Protein AF-A0A7C7G2N2-F1 (afdb_monomer_lite)

pLDDT: mean 72.68, std 9.09, range [49.28, 91.88]

Foldseek 3Di:
DPPVVVCVVVVVVVVVVVVCCCVVVCPVVVVCVVVCVVVVPPDDPDPPPPPPDDPVVVVVVVVVVVVVVVVVVVVVVVVVVCCLQQVPPNRDRPCVVPDDDPDDDDPVCCPPPCNPPDPPDPDDDCVVVCVVVVVVVVVVVVVVVVVD

Radius of gyration: 35.62 Å; chains: 1; bounding box: 96×36×84 Å

Secondary structure (DSSP, 8-state):
--HHHHHHHHHHHHHHHHHHHHHTS-HHHHHHHHHHHHHS--------------HHHHHHHHHHHHHHHHHHHHHHHHHHHHHHHHTGGGG--TTTTPPPPPPPPPTTTTTSTTTT--TT------HHHHHHHHHHHHHHHHHHHTT-

Sequence (148 aa):
MKKSEFKKLIKPIVSECIKESLMEDGLISGIIAEVVRGISNPQPIVETKAQQPDPAMERLQRNTFNNEQSSKLKDHKQKLMTAIGGTAYNGVNLFEGTTPAPAQASTSQQASPFAGQKPGDAGVDISNLFGSARDSWDAHMSDVKERK

Structure (mmCIF, N/CA/C/O backbone):
data_AF-A0A7C7G2N2-F1
#
_entry.id   AF-A0A7C7G2N2-F1
#
loop_
_atom_site.group_PDB
_atom_site.id
_atom_site.type_symbol
_atom_site.label_atom_id
_atom_site.label_alt_id
_atom_site.label_comp_id
_atom_site.label_asym_id
_atom_site.label_entity_id
_atom_site.label_seq_id
_atom_site.pdbx_PDB_ins_code
_atom_site.Cartn_x
_atom_site.Cartn_y
_atom_site.Cartn_z
_atom_site.occupancy
_atom_site.B_iso_or_equiv
_atom_site.auth_seq_id
_atom_site.auth_comp_id
_atom_site.auth_asym_id
_atom_site.auth_atom_id
_atom_site.pdbx_PDB_model_num
ATOM 1 N N . MET A 1 1 ? -43.268 14.004 23.806 1.00 60.34 1 MET A N 1
ATOM 2 C CA . MET A 1 1 ? -42.534 13.319 24.900 1.00 60.34 1 MET A CA 1
ATOM 3 C C . MET A 1 1 ? -41.688 14.331 25.656 1.00 60.34 1 MET A C 1
ATOM 5 O O . MET A 1 1 ? -41.091 15.196 25.025 1.00 60.34 1 MET A O 1
ATOM 9 N N . LYS A 1 2 ? -41.647 14.269 26.992 1.00 79.00 2 LYS A N 1
ATOM 10 C CA . LYS A 1 2 ? -40.808 15.173 27.795 1.00 79.00 2 LYS A CA 1
ATOM 11 C C . LYS A 1 2 ? -39.334 14.792 27.594 1.00 79.00 2 LYS A C 1
ATOM 13 O O . LYS A 1 2 ? -39.005 13.609 27.621 1.00 79.00 2 LYS A O 1
ATOM 18 N N . LYS A 1 3 ? -38.446 15.781 27.423 1.00 76.56 3 LYS A N 1
ATOM 19 C CA . LYS A 1 3 ? -36.991 15.579 27.217 1.00 76.56 3 LYS A CA 1
ATOM 20 C C . LYS A 1 3 ? -36.343 14.696 28.300 1.00 76.56 3 LYS A C 1
ATOM 22 O O . LYS A 1 3 ? -35.334 14.047 28.041 1.00 76.56 3 LYS A O 1
ATOM 27 N N . SER A 1 4 ? -36.932 14.656 29.497 1.00 79.81 4 SER A N 1
ATOM 28 C CA . SER A 1 4 ? -36.514 13.803 30.613 1.00 79.81 4 SER A CA 1
ATOM 29 C C . SER A 1 4 ? -36.663 12.308 30.324 1.00 79.81 4 SER A C 1
ATOM 31 O O . SER A 1 4 ? -35.772 11.538 30.660 1.00 79.81 4 SER A O 1
ATOM 33 N N . GLU A 1 5 ? -37.752 11.900 29.676 1.00 77.88 5 GLU A N 1
ATOM 34 C CA . GLU A 1 5 ? -38.040 10.491 29.378 1.00 77.88 5 GLU A CA 1
ATOM 35 C C . GLU A 1 5 ? -37.162 9.985 28.227 1.00 77.88 5 GLU A C 1
ATOM 37 O O . GLU A 1 5 ? -36.611 8.891 28.291 1.00 77.88 5 GLU A O 1
ATOM 42 N N . PHE A 1 6 ? -36.910 10.836 27.229 1.00 84.19 6 PHE A N 1
ATOM 43 C CA . PHE A 1 6 ? -35.988 10.521 26.136 1.00 84.19 6 PHE A CA 1
ATOM 44 C C . PHE A 1 6 ? -34.543 10.336 26.627 1.00 84.19 6 PHE A C 1
ATOM 46 O O . PHE A 1 6 ? -33.871 9.378 26.250 1.00 84.19 6 PHE A O 1
ATOM 53 N N . LYS A 1 7 ? -34.070 11.203 27.537 1.00 82.56 7 LYS A N 1
ATOM 54 C CA . LYS A 1 7 ? -32.748 11.035 28.162 1.00 82.56 7 LYS A CA 1
ATOM 55 C C . LYS A 1 7 ? -32.643 9.746 28.976 1.00 82.56 7 LYS A C 1
ATOM 57 O O . LYS A 1 7 ? -31.575 9.149 28.971 1.00 82.56 7 LYS A O 1
ATOM 62 N N . LYS A 1 8 ? -33.707 9.307 29.659 1.00 85.31 8 LYS A N 1
ATOM 63 C CA . LYS A 1 8 ? -33.691 8.037 30.408 1.00 85.31 8 LYS A CA 1
ATOM 64 C C . LYS A 1 8 ? -33.503 6.827 29.491 1.00 85.31 8 LYS A C 1
ATOM 66 O O . LYS A 1 8 ? -32.816 5.897 29.890 1.00 85.31 8 LYS A O 1
ATOM 71 N N . LEU A 1 9 ? -34.058 6.870 28.280 1.00 84.31 9 LEU A N 1
ATOM 72 C CA . LEU A 1 9 ? -33.967 5.774 27.314 1.00 84.31 9 LEU A CA 1
ATOM 73 C C . LEU A 1 9 ? -32.625 5.742 26.561 1.00 84.31 9 LEU A C 1
ATOM 75 O O . LEU A 1 9 ? -32.055 4.677 26.368 1.00 84.31 9 LEU A O 1
ATOM 79 N N . ILE A 1 10 ? -32.094 6.904 26.168 1.00 88.06 10 ILE A N 1
ATOM 80 C CA . ILE A 1 10 ? -30.842 7.012 25.392 1.00 88.06 10 ILE A CA 1
ATOM 81 C C . ILE A 1 10 ? -29.595 6.789 26.262 1.00 88.06 10 ILE A C 1
ATOM 83 O O . ILE A 1 10 ? -28.590 6.266 25.791 1.00 88.06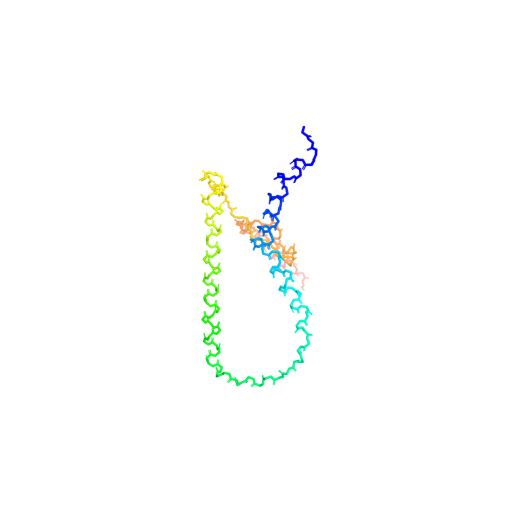 10 ILE A O 1
ATOM 87 N N . LYS A 1 11 ? -29.634 7.197 27.536 1.00 87.75 11 LYS A N 1
ATOM 88 C CA . LYS A 1 11 ? -28.477 7.135 28.444 1.00 87.75 11 LYS A CA 1
ATOM 89 C C . LYS A 1 11 ? -27.850 5.734 28.596 1.00 87.75 11 LYS A C 1
ATOM 91 O O . LYS A 1 11 ? -26.623 5.681 28.569 1.00 87.75 11 LYS A O 1
ATOM 96 N N . PRO A 1 12 ? -28.607 4.629 28.750 1.00 91.88 12 PRO A N 1
ATOM 97 C CA . PRO A 1 12 ? -28.012 3.292 28.800 1.00 91.88 12 PRO A CA 1
ATOM 98 C C . PRO A 1 12 ? -27.333 2.902 27.481 1.00 91.88 12 PRO A C 1
ATOM 100 O O . PRO A 1 12 ? -26.197 2.450 27.527 1.00 91.88 12 PRO A O 1
ATOM 103 N N . ILE A 1 13 ? -27.953 3.190 26.333 1.00 89.56 13 ILE A N 1
ATOM 104 C CA . ILE A 1 13 ? -27.402 2.876 25.002 1.00 89.56 13 ILE A CA 1
ATOM 105 C C . ILE A 1 13 ? -26.086 3.624 24.774 1.00 89.56 13 ILE A C 1
ATOM 107 O O . ILE A 1 13 ? -25.072 3.032 24.433 1.00 89.56 13 ILE A O 1
ATOM 111 N N . VAL A 1 14 ? -26.061 4.931 25.049 1.00 89.62 14 VAL A N 1
ATOM 112 C CA . VAL A 1 14 ? -24.832 5.730 24.929 1.00 89.62 14 VAL A CA 1
ATOM 113 C C . VAL A 1 14 ? -23.752 5.233 25.895 1.00 89.62 14 VAL A C 1
ATOM 115 O O . VAL A 1 14 ? -22.576 5.223 25.548 1.00 89.62 14 VAL A O 1
ATOM 118 N N . SER A 1 15 ? -24.129 4.792 27.099 1.00 86.00 15 SER A N 1
ATOM 119 C CA . SER A 1 15 ? -23.173 4.228 28.056 1.00 86.00 15 SER A CA 1
ATOM 120 C C . SER A 1 15 ? -22.610 2.875 27.623 1.00 86.00 15 SER A C 1
ATOM 122 O O . SER A 1 15 ? -21.513 2.542 28.062 1.00 86.00 15 SER A O 1
ATOM 124 N N . GLU A 1 16 ? -23.354 2.091 26.852 1.00 87.81 16 GLU A N 1
ATOM 125 C CA . GLU A 1 16 ? -22.921 0.803 26.311 1.00 87.81 16 GLU A CA 1
ATOM 126 C C . GLU A 1 16 ? -21.994 1.020 25.114 1.00 87.81 16 GLU A C 1
ATOM 128 O O . GLU A 1 16 ? -20.851 0.580 25.166 1.00 87.81 16 GLU A O 1
ATOM 133 N N . CYS A 1 17 ? -22.387 1.862 24.150 1.00 84.06 17 CYS A N 1
ATOM 134 C CA . CYS A 1 17 ? -21.544 2.206 23.000 1.00 84.06 17 CYS A CA 1
ATOM 135 C C . CYS A 1 17 ? -20.203 2.838 23.409 1.00 84.06 17 CYS A C 1
ATOM 137 O O . CYS A 1 17 ? -19.176 2.573 22.792 1.00 84.06 17 CYS A O 1
ATOM 139 N N . ILE A 1 18 ? -20.185 3.678 24.454 1.00 84.31 18 ILE A N 1
ATOM 140 C CA . ILE A 1 18 ? -18.930 4.239 24.978 1.00 84.31 18 ILE A CA 1
ATOM 141 C C . ILE A 1 18 ? -18.056 3.136 25.586 1.00 84.31 18 ILE A C 1
ATOM 143 O O . ILE A 1 18 ? -16.845 3.166 25.406 1.00 84.31 18 ILE A O 1
ATOM 147 N N . LYS A 1 19 ? -18.631 2.163 26.303 1.00 82.62 19 LYS A N 1
ATOM 148 C CA . LYS A 1 19 ? -17.849 1.056 26.876 1.00 82.62 19 LYS A CA 1
ATOM 149 C C . LYS A 1 19 ? -17.286 0.151 25.786 1.00 82.62 19 LYS A C 1
ATOM 151 O O . LYS A 1 19 ? -16.114 -0.193 25.868 1.00 82.62 19 LYS A O 1
ATOM 156 N N . GLU A 1 20 ? -18.083 -0.173 24.774 1.00 81.94 20 GLU A N 1
ATOM 157 C CA . GLU A 1 20 ? -17.650 -0.976 23.627 1.00 81.94 20 GLU A CA 1
ATOM 158 C C . GLU A 1 20 ? -16.545 -0.266 22.848 1.00 81.94 20 GLU A C 1
ATOM 160 O O . GLU A 1 20 ? -15.457 -0.813 22.726 1.00 81.94 20 GLU A O 1
ATOM 165 N N . SER A 1 21 ? -16.732 0.995 22.448 1.00 78.31 21 SER A N 1
ATOM 166 C CA . SER A 1 21 ? -15.679 1.727 21.727 1.00 78.31 21 SER A CA 1
ATOM 167 C C . SER A 1 21 ? -14.405 1.910 22.567 1.00 78.31 21 SER A C 1
ATOM 169 O O . SER A 1 21 ? -13.293 1.882 22.049 1.00 78.31 21 SER A O 1
ATOM 171 N N . LEU A 1 22 ? -14.509 2.034 23.893 1.00 78.19 22 LEU A N 1
ATOM 172 C CA . LEU A 1 22 ? -13.325 2.124 24.752 1.00 78.19 22 LEU A CA 1
ATOM 173 C C . LEU A 1 22 ? -12.592 0.782 24.944 1.00 78.19 22 LEU A C 1
ATOM 175 O O . LEU A 1 22 ? -11.371 0.796 25.136 1.00 78.19 22 LEU A O 1
ATOM 179 N N . MET A 1 23 ? -13.308 -0.348 24.935 1.00 74.69 23 MET A N 1
ATOM 180 C CA . MET A 1 23 ? -12.759 -1.683 25.215 1.00 74.69 23 MET A CA 1
ATOM 181 C C . MET A 1 23 ? -12.399 -2.466 23.943 1.00 74.69 23 MET A C 1
ATOM 183 O O . MET A 1 23 ? -11.349 -3.104 23.921 1.00 74.69 23 MET A O 1
ATOM 187 N N . GLU A 1 24 ? -13.218 -2.402 22.892 1.00 71.00 24 GLU A N 1
ATOM 188 C CA . GLU A 1 24 ? -13.041 -3.140 21.632 1.00 71.00 24 GLU A CA 1
ATOM 189 C C . GLU A 1 24 ? -12.095 -2.427 20.662 1.00 71.00 24 GLU A C 1
ATOM 191 O O . GLU A 1 24 ? -11.182 -3.064 20.136 1.00 71.00 24 GLU A O 1
ATOM 196 N N . ASP A 1 25 ? -12.215 -1.102 20.499 1.00 67.12 25 ASP A N 1
ATOM 197 C CA . ASP A 1 25 ? -11.279 -0.334 19.656 1.00 67.12 25 ASP A CA 1
ATOM 198 C C . ASP A 1 25 ? -9.905 -0.157 20.331 1.00 67.12 25 ASP A C 1
ATOM 200 O O . ASP A 1 25 ? -8.986 0.440 19.767 1.00 67.12 25 ASP A O 1
ATOM 204 N N . GLY A 1 26 ? -9.744 -0.650 21.567 1.00 68.38 26 GLY A N 1
ATOM 205 C CA . GLY A 1 26 ? -8.467 -0.668 22.279 1.00 68.38 26 GLY A CA 1
ATOM 206 C C . GLY A 1 26 ? -7.892 0.719 22.579 1.00 68.38 26 GLY A C 1
ATOM 207 O O . GLY A 1 26 ? -6.722 0.817 22.949 1.00 68.38 26 GLY A O 1
ATOM 208 N N . LEU A 1 27 ? -8.686 1.789 22.463 1.00 76.88 27 LEU A N 1
ATOM 209 C CA . LEU A 1 27 ? -8.241 3.174 22.652 1.00 76.88 27 LEU A CA 1
ATOM 210 C C . LEU A 1 27 ? -7.641 3.397 24.043 1.00 76.88 27 LEU A C 1
ATOM 212 O O . LEU A 1 27 ? -6.568 3.986 24.171 1.00 76.88 27 LEU A O 1
ATOM 216 N N . ILE A 1 28 ? -8.281 2.863 25.089 1.00 77.75 28 ILE A N 1
ATOM 217 C CA . ILE A 1 28 ? -7.747 2.938 26.456 1.00 77.75 28 ILE A CA 1
ATOM 218 C C . ILE A 1 28 ? -6.435 2.154 26.568 1.00 77.75 28 ILE A C 1
ATOM 220 O O . ILE A 1 28 ? -5.483 2.643 27.171 1.00 77.75 28 ILE A O 1
ATOM 224 N N . SER A 1 29 ? -6.351 0.964 25.966 1.00 79.00 29 SER A N 1
ATOM 225 C CA . SER A 1 29 ? -5.133 0.145 25.997 1.00 79.00 29 SER A CA 1
ATOM 226 C C . SER A 1 29 ? -3.972 0.821 25.265 1.00 79.00 29 SER A C 1
ATOM 228 O O . SER A 1 29 ? -2.838 0.750 25.733 1.00 79.00 29 SER A O 1
ATOM 230 N N . GLY A 1 30 ? -4.243 1.498 24.145 1.00 80.25 30 GLY A N 1
ATOM 231 C CA . GLY A 1 30 ? -3.253 2.269 23.395 1.00 80.25 30 GLY A CA 1
ATOM 232 C C . GLY A 1 30 ? -2.731 3.463 24.191 1.00 80.25 30 GLY A C 1
ATOM 233 O O . GLY A 1 30 ? -1.520 3.627 24.325 1.00 80.25 30 GLY A O 1
ATOM 234 N N . ILE A 1 31 ? -3.633 4.236 24.805 1.00 82.06 31 ILE A N 1
ATOM 235 C CA . ILE A 1 31 ? -3.266 5.377 25.655 1.00 82.06 31 ILE A CA 1
ATOM 236 C C . ILE A 1 31 ? -2.467 4.906 26.876 1.00 82.06 31 ILE A C 1
ATOM 238 O O . ILE A 1 31 ? -1.439 5.494 27.194 1.00 82.06 31 ILE A O 1
ATOM 242 N N . ILE A 1 32 ? -2.884 3.825 27.546 1.00 78.50 32 ILE A N 1
ATOM 243 C CA . ILE A 1 32 ? -2.139 3.266 28.684 1.00 78.50 32 ILE A CA 1
ATOM 244 C C . ILE A 1 32 ? -0.761 2.777 28.235 1.00 78.50 32 ILE A C 1
ATOM 246 O O . ILE A 1 32 ? 0.215 3.057 28.921 1.00 78.50 32 ILE A O 1
ATOM 250 N N . ALA A 1 33 ? -0.641 2.096 27.093 1.00 77.62 33 ALA A N 1
ATOM 251 C CA . ALA A 1 33 ? 0.654 1.648 26.581 1.00 77.62 33 ALA A CA 1
ATOM 252 C C . ALA A 1 33 ? 1.594 2.827 26.284 1.00 77.62 33 ALA A C 1
ATOM 254 O O . ALA A 1 33 ? 2.781 2.772 26.607 1.00 77.62 33 ALA A O 1
ATOM 255 N N . GLU A 1 34 ? 1.070 3.911 25.715 1.00 78.69 34 GLU A N 1
ATOM 256 C CA . GLU A 1 34 ? 1.845 5.113 25.419 1.00 78.69 34 GLU A CA 1
ATOM 257 C C . GLU A 1 34 ? 2.246 5.876 26.688 1.00 78.69 34 GLU A C 1
ATOM 259 O O . GLU A 1 34 ? 3.407 6.257 26.837 1.00 78.69 34 GLU A O 1
ATOM 264 N N . VAL A 1 35 ? 1.324 6.022 27.642 1.00 80.06 35 VAL A N 1
ATOM 265 C CA . VAL A 1 35 ? 1.574 6.655 28.944 1.00 80.06 35 VAL A CA 1
ATOM 266 C C . VAL A 1 35 ? 2.548 5.827 29.776 1.00 80.06 35 VAL A C 1
ATOM 268 O O . VAL A 1 35 ? 3.479 6.383 30.348 1.00 80.06 35 VAL A O 1
ATOM 271 N N . VAL A 1 36 ? 2.409 4.500 29.810 1.00 76.31 36 VAL A N 1
ATOM 272 C CA . VAL A 1 36 ? 3.360 3.613 30.488 1.00 76.31 36 VAL A CA 1
ATOM 273 C C . VAL A 1 36 ? 4.723 3.718 29.822 1.00 76.31 36 VAL A C 1
ATOM 275 O O . VAL A 1 36 ? 5.698 3.893 30.539 1.00 76.31 36 VAL A O 1
ATOM 278 N N . ARG A 1 37 ? 4.828 3.719 28.488 1.00 72.44 37 ARG A N 1
ATOM 279 C CA . ARG A 1 37 ? 6.108 3.939 27.789 1.00 72.44 37 ARG A CA 1
ATOM 280 C C . ARG A 1 37 ? 6.713 5.319 28.088 1.00 72.44 37 ARG A C 1
ATOM 282 O O . ARG A 1 37 ? 7.928 5.432 28.203 1.00 72.44 37 ARG A O 1
ATOM 289 N N . GLY A 1 38 ? 5.883 6.351 28.237 1.00 71.19 38 GLY A N 1
ATOM 290 C CA . GLY A 1 38 ? 6.314 7.705 28.595 1.00 71.19 38 GLY A CA 1
ATOM 291 C C . GLY A 1 38 ? 6.748 7.855 30.059 1.00 71.19 38 GLY A C 1
ATOM 292 O O . GLY A 1 38 ? 7.697 8.579 30.340 1.00 71.19 38 GLY A O 1
ATOM 293 N N . ILE A 1 39 ? 6.090 7.155 30.990 1.00 72.44 39 ILE A N 1
ATOM 294 C CA . ILE A 1 39 ? 6.352 7.232 32.439 1.00 72.44 39 ILE A CA 1
ATOM 295 C C . ILE A 1 39 ? 7.439 6.244 32.884 1.00 72.44 39 ILE A C 1
ATOM 297 O O . ILE A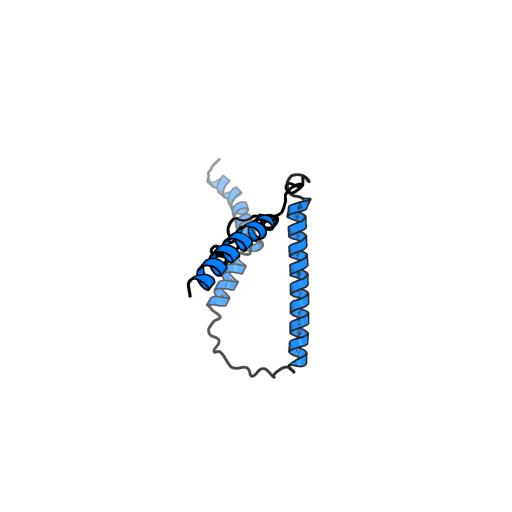 1 39 ? 8.188 6.539 33.809 1.00 72.44 39 ILE A O 1
ATOM 301 N N . SER A 1 40 ? 7.563 5.081 32.238 1.00 58.59 40 SER A N 1
ATOM 302 C CA . SER A 1 40 ? 8.535 4.030 32.599 1.00 58.59 40 SER A CA 1
ATOM 303 C C . SER A 1 40 ? 9.958 4.279 32.090 1.00 58.59 40 SER A C 1
ATOM 305 O O . SER A 1 40 ? 10.829 3.428 32.271 1.00 58.59 40 SER A O 1
ATOM 307 N N . ASN A 1 41 ? 10.231 5.468 31.545 1.00 58.56 41 ASN A N 1
ATOM 308 C CA . ASN A 1 41 ? 11.566 5.866 31.115 1.00 58.56 41 ASN A CA 1
ATOM 309 C C . ASN A 1 41 ? 12.402 6.624 32.180 1.00 58.56 41 ASN A C 1
ATOM 311 O O . ASN A 1 41 ? 13.002 7.652 31.866 1.00 58.56 41 ASN A O 1
ATOM 315 N N . PRO A 1 42 ? 12.531 6.105 33.420 1.00 55.72 42 PRO A N 1
ATOM 316 C CA . PRO A 1 42 ? 13.713 6.341 34.235 1.00 55.72 42 PRO A CA 1
ATOM 317 C C . PRO A 1 42 ? 14.389 5.005 34.572 1.00 55.72 42 PRO A C 1
ATOM 319 O O . PRO A 1 42 ? 14.576 4.672 35.738 1.00 55.72 42 PRO A O 1
ATOM 322 N N . GLN A 1 43 ? 14.738 4.205 33.564 1.00 58.81 43 GLN A N 1
ATOM 323 C CA . GLN A 1 43 ? 15.729 3.149 33.770 1.00 58.81 43 GLN A CA 1
ATOM 324 C C . GLN A 1 43 ? 17.101 3.729 33.415 1.00 58.81 43 GLN A C 1
ATOM 326 O O . GLN A 1 43 ? 17.297 4.124 32.261 1.00 58.81 43 GLN A O 1
ATOM 331 N N . PRO A 1 44 ? 18.060 3.822 34.357 1.00 60.31 44 PRO A N 1
ATOM 332 C CA . PRO A 1 44 ? 19.443 4.014 33.963 1.00 60.31 44 PRO A CA 1
ATOM 333 C C . PRO A 1 44 ? 19.825 2.832 33.070 1.00 60.31 44 PRO A C 1
ATOM 335 O O . PRO A 1 44 ? 19.528 1.681 33.390 1.00 60.31 44 PRO A O 1
ATOM 338 N N . ILE A 1 45 ? 20.456 3.117 31.933 1.00 62.16 45 ILE A N 1
ATOM 339 C CA . ILE A 1 45 ? 21.115 2.103 31.111 1.00 62.16 45 ILE A CA 1
ATOM 340 C C . ILE A 1 45 ? 22.174 1.447 32.001 1.00 62.16 45 ILE A C 1
ATOM 342 O O . ILE A 1 45 ? 23.253 1.990 32.215 1.00 62.16 45 ILE A O 1
ATOM 346 N N . VAL A 1 46 ? 21.824 0.311 32.601 1.00 60.00 46 VAL A N 1
ATOM 347 C CA . VAL A 1 46 ? 22.767 -0.561 33.292 1.00 60.00 46 VAL A CA 1
ATOM 348 C C . VAL A 1 46 ? 23.231 -1.574 32.264 1.00 60.00 46 VAL A C 1
ATOM 350 O O . VAL A 1 46 ? 22.429 -2.344 31.730 1.00 60.00 46 VAL A O 1
ATOM 353 N N . GLU A 1 47 ? 24.532 -1.559 31.980 1.00 55.59 47 GLU A N 1
ATOM 354 C CA . GLU A 1 47 ? 25.210 -2.586 31.196 1.00 55.59 47 GLU A CA 1
ATOM 355 C C . GLU A 1 47 ? 25.043 -3.941 31.889 1.00 55.59 47 GLU A C 1
ATOM 357 O O . GLU A 1 47 ? 25.848 -4.366 32.717 1.00 55.59 47 GLU A O 1
ATOM 362 N N . THR A 1 48 ? 23.977 -4.657 31.547 1.00 57.94 48 THR A N 1
ATOM 363 C CA . THR A 1 48 ? 23.948 -6.093 31.782 1.00 57.94 48 THR A CA 1
ATOM 364 C C . THR A 1 48 ? 24.927 -6.675 30.777 1.00 57.94 48 THR A C 1
ATOM 366 O O . THR A 1 48 ? 24.639 -6.709 29.581 1.00 57.94 48 THR A O 1
ATOM 369 N N . LYS A 1 49 ? 26.111 -7.084 31.247 1.00 54.28 49 LYS A N 1
ATOM 370 C CA . LYS A 1 49 ? 27.052 -7.889 30.467 1.00 54.28 49 LYS A CA 1
ATOM 371 C C . LYS A 1 49 ? 26.329 -9.172 30.063 1.00 54.28 49 LYS A C 1
ATOM 373 O O . LYS A 1 49 ? 26.327 -10.151 30.806 1.00 54.28 49 LYS A O 1
ATOM 378 N N . ALA A 1 50 ? 25.683 -9.147 28.901 1.00 54.31 50 ALA A N 1
ATOM 379 C CA . ALA A 1 50 ? 25.157 -10.338 28.273 1.00 54.31 50 ALA A CA 1
ATOM 380 C C . ALA A 1 50 ? 26.336 -11.300 28.101 1.00 54.31 50 ALA A C 1
ATOM 382 O O . ALA A 1 50 ? 27.368 -10.934 27.531 1.00 54.31 50 ALA A O 1
ATOM 383 N N . GLN A 1 51 ? 26.214 -12.512 28.644 1.00 56.75 51 GLN A N 1
ATOM 384 C CA . GLN A 1 51 ? 27.061 -13.621 28.226 1.00 56.75 51 GLN A CA 1
ATOM 385 C C . GLN A 1 51 ? 26.986 -13.670 26.707 1.00 56.75 51 GLN A C 1
ATOM 387 O O . GLN A 1 51 ? 25.899 -13.852 26.165 1.00 56.75 51 GLN A O 1
ATOM 392 N N . GLN A 1 52 ? 28.119 -13.423 26.046 1.00 57.44 52 GLN A N 1
ATOM 393 C CA . GLN A 1 52 ? 28.209 -13.509 24.597 1.00 57.44 52 GLN A CA 1
ATOM 394 C C . GLN A 1 52 ? 27.733 -14.909 24.201 1.00 57.44 52 GLN A C 1
ATOM 396 O O . GLN A 1 52 ? 28.385 -15.886 24.582 1.00 57.44 52 GLN A O 1
ATOM 401 N N . PRO A 1 53 ? 26.588 -15.035 23.509 1.00 57.19 53 PRO A N 1
ATOM 402 C CA . PRO A 1 53 ? 26.224 -16.308 22.926 1.00 57.19 53 PRO A CA 1
ATOM 403 C C . PRO A 1 53 ? 27.307 -16.662 21.907 1.00 57.19 53 PRO A C 1
ATOM 405 O O . PRO A 1 53 ? 27.845 -15.789 21.224 1.00 57.19 53 PRO A O 1
ATOM 408 N N . ASP A 1 54 ? 27.654 -17.943 21.835 1.00 63.97 54 ASP A N 1
ATOM 409 C CA . ASP A 1 54 ? 28.557 -18.461 20.813 1.00 63.97 54 ASP A CA 1
ATOM 410 C C . ASP A 1 54 ? 28.111 -17.918 19.435 1.00 63.97 54 ASP A C 1
ATOM 412 O O . ASP A 1 54 ? 26.942 -18.113 19.061 1.00 63.97 54 ASP A O 1
ATOM 416 N N . PRO A 1 55 ? 28.974 -17.203 18.682 1.00 66.31 55 PRO A N 1
ATOM 417 C CA . PRO A 1 55 ? 28.593 -16.545 17.431 1.00 66.31 55 PRO A CA 1
ATOM 418 C C . PRO A 1 55 ? 28.005 -17.521 16.402 1.00 66.31 55 PRO A C 1
ATOM 420 O O . PRO A 1 55 ? 27.289 -17.098 15.492 1.00 66.31 55 PRO A O 1
ATOM 423 N N . ALA A 1 56 ? 28.252 -18.827 16.539 1.00 68.75 56 ALA A N 1
ATOM 424 C CA . ALA A 1 56 ? 27.608 -19.852 15.727 1.00 68.75 56 ALA A CA 1
ATOM 425 C C . ALA A 1 56 ? 26.101 -20.002 16.026 1.00 68.75 56 ALA A C 1
ATOM 427 O O . ALA A 1 56 ? 25.298 -20.058 15.091 1.00 68.75 56 ALA A O 1
ATOM 428 N N . MET A 1 57 ? 25.692 -20.014 17.300 1.00 65.81 57 MET A N 1
ATOM 429 C CA . MET A 1 57 ? 24.280 -20.148 17.691 1.00 65.81 57 MET A CA 1
ATOM 430 C C . MET A 1 57 ? 23.476 -18.879 17.416 1.00 65.81 57 MET A C 1
ATOM 432 O O . MET A 1 57 ? 22.337 -18.971 16.957 1.00 65.81 57 MET A O 1
ATOM 436 N N . GLU A 1 58 ? 24.067 -17.698 17.617 1.00 63.22 58 GLU A N 1
ATOM 437 C CA . G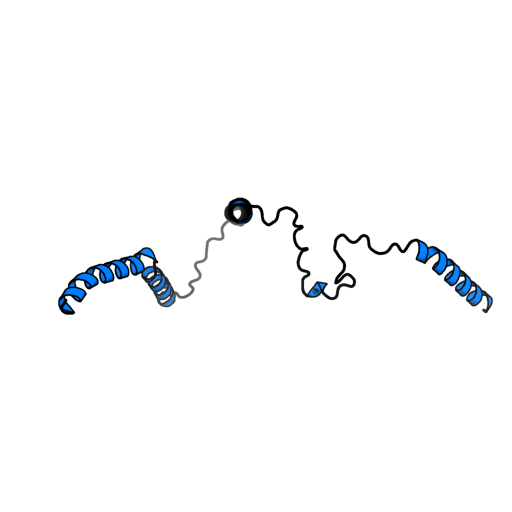LU A 1 58 ? 23.388 -16.432 17.327 1.00 63.22 58 GLU A CA 1
ATOM 438 C C . GLU A 1 58 ? 23.120 -16.271 15.824 1.00 63.22 58 GLU A C 1
ATOM 440 O O . GLU A 1 58 ? 22.040 -15.842 15.418 1.00 63.22 58 GLU A O 1
ATOM 445 N N . ARG A 1 59 ? 24.064 -16.685 14.968 1.00 66.00 59 ARG A N 1
ATOM 446 C CA . ARG A 1 59 ? 23.867 -16.692 13.509 1.00 66.00 59 ARG A CA 1
ATOM 447 C C . ARG A 1 59 ? 22.798 -17.693 13.086 1.00 66.00 59 ARG A C 1
ATOM 449 O O . ARG A 1 59 ? 22.006 -17.378 12.202 1.00 66.00 59 ARG A O 1
ATOM 456 N N . LEU A 1 60 ? 22.739 -18.865 13.722 1.00 68.69 60 LEU A N 1
ATOM 457 C CA . LEU A 1 60 ? 21.720 -19.871 13.424 1.00 68.69 60 LEU A CA 1
ATOM 458 C C . LEU A 1 60 ? 20.315 -19.372 13.801 1.00 68.69 60 LEU A C 1
ATOM 460 O O . LEU A 1 60 ? 19.418 -19.415 12.964 1.00 68.69 60 LEU A O 1
ATOM 464 N N . GLN A 1 61 ? 20.144 -18.825 15.010 1.00 65.50 61 GLN A N 1
ATOM 465 C CA . GLN A 1 61 ? 18.868 -18.272 15.486 1.00 65.50 61 GLN A CA 1
ATOM 466 C C . GLN A 1 61 ? 18.433 -17.031 14.697 1.00 65.50 61 GLN A C 1
ATOM 468 O O . GLN A 1 61 ? 17.259 -16.875 14.365 1.00 65.50 61 GLN A O 1
ATOM 473 N N . ARG A 1 62 ? 19.378 -16.157 14.335 1.00 64.31 62 ARG A N 1
ATOM 474 C CA . ARG A 1 62 ? 19.100 -14.989 13.494 1.00 64.31 62 ARG A CA 1
ATOM 475 C C . ARG A 1 62 ? 18.663 -15.411 12.092 1.00 64.31 62 ARG A C 1
ATOM 477 O O . ARG A 1 62 ? 17.755 -14.805 11.532 1.00 64.31 62 ARG A O 1
ATOM 484 N N . ASN A 1 63 ? 19.261 -16.459 11.527 1.00 65.00 63 ASN A N 1
ATOM 485 C CA . ASN A 1 63 ? 18.879 -16.970 10.212 1.00 65.00 63 ASN A CA 1
ATOM 486 C C . ASN A 1 63 ? 17.513 -17.669 10.230 1.00 65.00 63 ASN A C 1
ATOM 488 O O . ASN A 1 63 ? 16.735 -17.470 9.301 1.00 65.00 63 ASN A O 1
ATOM 492 N N . THR A 1 64 ? 17.183 -18.439 11.271 1.00 63.31 64 THR A N 1
ATOM 493 C CA . THR A 1 64 ? 15.866 -19.091 11.382 1.00 63.31 64 THR A CA 1
ATOM 494 C C . THR A 1 64 ? 14.749 -18.078 11.617 1.00 63.31 64 THR A C 1
ATOM 496 O O . THR A 1 64 ? 13.736 -18.130 10.922 1.00 63.31 64 THR A O 1
ATOM 499 N N . PHE A 1 65 ? 14.956 -17.101 12.504 1.00 61.53 65 PHE A N 1
ATOM 500 C CA . PHE A 1 65 ? 13.983 -16.037 12.762 1.00 61.53 65 PHE A CA 1
ATOM 501 C C . PHE A 1 65 ? 13.752 -15.157 11.526 1.00 61.53 65 PHE A C 1
ATOM 503 O O . PHE A 1 65 ? 12.608 -14.900 11.153 1.00 61.53 65 PHE A O 1
ATOM 510 N N . ASN A 1 66 ? 14.823 -14.772 10.820 1.00 68.81 66 ASN A N 1
ATOM 511 C CA . ASN A 1 66 ? 14.701 -14.036 9.560 1.00 68.81 66 ASN A CA 1
ATOM 512 C C . ASN A 1 66 ? 13.987 -14.851 8.475 1.00 68.81 66 ASN A C 1
ATOM 514 O O . ASN A 1 66 ? 13.233 -14.284 7.686 1.00 68.81 66 ASN A O 1
ATOM 518 N N . ASN A 1 67 ? 14.200 -16.169 8.419 1.00 69.62 67 ASN A N 1
ATOM 519 C CA . ASN A 1 67 ? 13.553 -17.015 7.421 1.00 69.62 67 ASN A CA 1
ATOM 520 C C . ASN A 1 67 ? 12.050 -17.186 7.705 1.00 69.62 67 ASN A C 1
ATOM 522 O O . ASN A 1 67 ? 11.252 -17.076 6.777 1.00 69.62 67 ASN A O 1
ATOM 526 N N . GLU A 1 68 ? 11.644 -17.360 8.969 1.00 71.62 68 GLU A N 1
ATOM 527 C CA . GLU A 1 68 ? 10.221 -17.395 9.347 1.00 71.62 68 GLU A CA 1
ATOM 528 C C . GLU A 1 68 ? 9.519 -16.042 9.176 1.00 71.62 68 GLU A C 1
ATOM 530 O O . GLU A 1 68 ? 8.356 -15.978 8.776 1.00 71.62 68 GLU A O 1
ATOM 535 N N . GLN A 1 69 ? 10.199 -14.932 9.467 1.00 71.25 69 GLN A N 1
ATOM 536 C CA . GLN A 1 69 ? 9.643 -13.607 9.193 1.00 71.25 69 GLN A CA 1
ATOM 537 C C . GLN A 1 69 ? 9.531 -13.352 7.686 1.00 71.25 69 GLN A C 1
ATOM 539 O O . GLN A 1 69 ? 8.522 -12.816 7.223 1.00 71.25 69 GLN A O 1
ATOM 544 N N . SER A 1 70 ? 10.527 -13.781 6.903 1.00 76.38 70 SER A N 1
ATOM 545 C CA . SER A 1 70 ? 10.496 -13.687 5.442 1.00 76.38 70 SER A CA 1
ATOM 546 C C . SER A 1 70 ? 9.392 -14.555 4.841 1.00 76.38 70 SER A C 1
ATOM 548 O O . SER A 1 70 ? 8.721 -14.105 3.914 1.00 76.38 70 SER A O 1
ATOM 550 N N . SER A 1 71 ? 9.152 -15.761 5.369 1.00 81.06 71 SER A N 1
ATOM 551 C CA . SER A 1 71 ? 8.070 -16.629 4.893 1.00 81.06 71 SER A CA 1
ATOM 552 C C . SER A 1 71 ? 6.701 -16.016 5.184 1.00 81.06 71 SER A C 1
ATOM 554 O O . SER A 1 71 ? 5.913 -15.855 4.258 1.00 81.06 71 SER A O 1
ATOM 556 N N . LYS A 1 72 ? 6.463 -15.527 6.409 1.00 84.25 72 LYS A N 1
ATOM 557 C CA . LYS A 1 72 ? 5.216 -14.826 6.770 1.00 84.25 72 LYS A CA 1
ATOM 558 C C . LYS A 1 72 ? 4.978 -13.586 5.906 1.00 84.25 72 LYS A C 1
ATOM 560 O O . LYS A 1 72 ? 3.849 -13.328 5.493 1.00 84.25 72 LYS A O 1
ATOM 565 N N . LEU A 1 73 ? 6.033 -12.830 5.593 1.00 82.12 73 LEU A N 1
ATOM 566 C CA . LEU A 1 73 ? 5.937 -11.659 4.721 1.00 82.12 73 LEU A CA 1
ATOM 567 C C . LEU A 1 73 ? 5.650 -12.045 3.263 1.00 82.12 73 LEU A C 1
ATOM 569 O O . LEU A 1 73 ? 4.860 -11.373 2.599 1.00 82.12 73 LEU A O 1
ATOM 573 N N . LYS A 1 74 ? 6.254 -13.130 2.764 1.00 84.94 74 LYS A N 1
ATOM 574 C CA . LYS A 1 74 ? 5.962 -13.685 1.433 1.00 84.94 74 LYS A CA 1
ATOM 575 C C . LYS A 1 74 ? 4.522 -14.178 1.345 1.00 84.94 74 LYS A C 1
ATOM 577 O O . LYS A 1 74 ? 3.845 -13.840 0.379 1.00 84.94 74 LYS A O 1
ATOM 582 N N . ASP A 1 75 ? 4.035 -14.880 2.363 1.00 87.12 75 ASP A N 1
ATOM 583 C CA . ASP A 1 75 ? 2.649 -15.348 2.438 1.00 87.12 75 ASP A CA 1
ATOM 584 C C . ASP A 1 75 ? 1.672 -14.171 2.463 1.00 87.12 75 ASP A C 1
ATOM 586 O O . ASP A 1 75 ? 0.663 -14.172 1.760 1.00 87.12 75 ASP A O 1
ATOM 590 N N . HIS A 1 76 ? 1.988 -13.125 3.230 1.00 84.38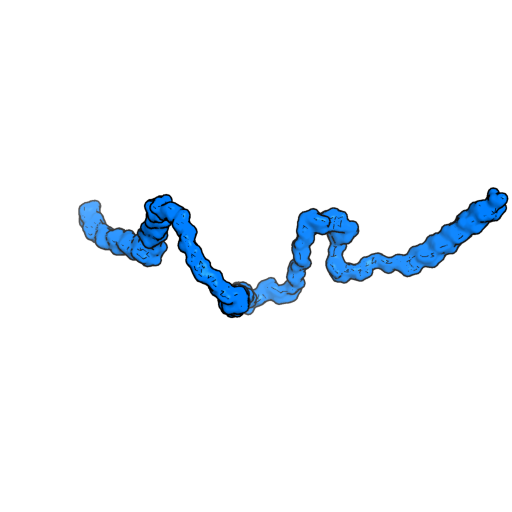 76 HIS A N 1
ATOM 591 C CA . HIS A 1 76 ? 1.193 -11.903 3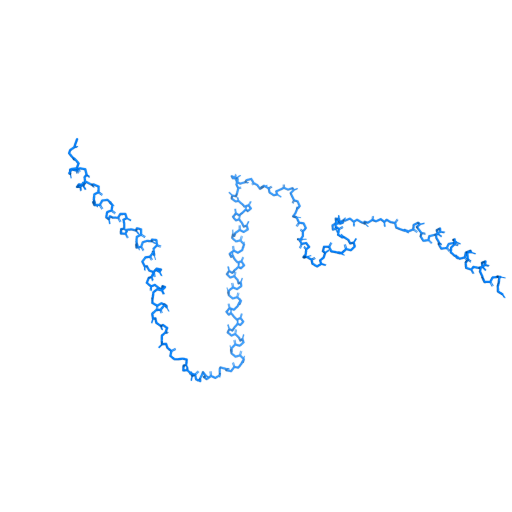.271 1.00 84.38 76 HIS A CA 1
ATOM 592 C C . HIS A 1 76 ? 1.183 -11.179 1.917 1.00 84.38 76 HIS A C 1
ATOM 594 O O . HIS A 1 76 ? 0.117 -10.818 1.418 1.00 84.38 76 HIS A O 1
ATOM 600 N N . LYS A 1 77 ? 2.350 -11.038 1.271 1.00 84.56 77 LYS A N 1
ATOM 601 C CA . LYS A 1 77 ? 2.462 -10.496 -0.091 1.00 84.56 77 LYS A CA 1
ATOM 602 C C . LYS A 1 77 ? 1.616 -11.312 -1.069 1.00 84.56 77 LYS A C 1
ATOM 6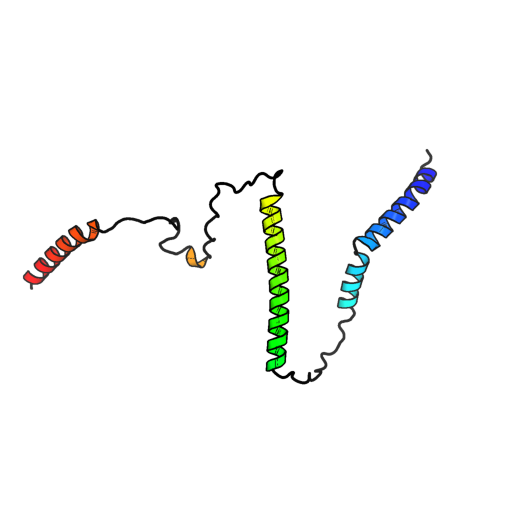04 O O . LYS A 1 77 ? 0.870 -10.727 -1.844 1.00 84.56 77 LYS A O 1
ATOM 609 N N . GLN A 1 78 ? 1.686 -12.640 -1.015 1.00 84.69 78 GLN A N 1
ATOM 610 C CA . GLN A 1 78 ? 0.926 -13.515 -1.906 1.00 84.69 78 GLN A CA 1
ATOM 611 C C . GLN A 1 78 ? -0.588 -13.386 -1.688 1.00 84.69 78 GLN A C 1
ATOM 613 O O . GLN A 1 78 ? -1.339 -13.308 -2.661 1.00 84.69 78 GLN A O 1
ATOM 618 N N . LYS A 1 79 ? -1.046 -13.304 -0.431 1.00 84.31 79 LYS A N 1
ATOM 619 C CA . LYS A 1 79 ? -2.459 -13.060 -0.090 1.00 84.31 79 LYS A CA 1
ATOM 620 C C . LYS A 1 79 ? -2.953 -11.725 -0.641 1.00 84.31 79 LYS A C 1
ATOM 622 O O . LYS A 1 79 ? -4.009 -11.694 -1.263 1.00 84.31 79 LYS A O 1
ATOM 627 N N . LEU A 1 80 ? -2.177 -10.651 -0.480 1.00 80.62 80 LEU A N 1
ATOM 628 C CA . LEU A 1 80 ? -2.517 -9.339 -1.038 1.00 80.62 80 LEU A CA 1
ATOM 629 C C . LEU A 1 80 ? -2.569 -9.366 -2.570 1.00 80.62 80 LEU A C 1
ATOM 631 O O . LEU A 1 80 ? -3.543 -8.896 -3.147 1.00 80.62 80 LEU A O 1
ATOM 635 N N . MET A 1 81 ? -1.577 -9.972 -3.230 1.00 76.62 81 MET A N 1
ATOM 636 C CA . MET A 1 81 ? -1.570 -10.124 -4.692 1.00 76.62 81 MET A CA 1
ATOM 637 C C . MET A 1 81 ? -2.792 -10.913 -5.187 1.00 76.62 81 MET A C 1
ATOM 639 O O . MET A 1 81 ? -3.406 -10.542 -6.184 1.00 76.62 81 MET A O 1
ATOM 643 N N . THR A 1 82 ? -3.183 -11.963 -4.459 1.00 77.38 82 THR A N 1
ATOM 644 C CA . THR A 1 82 ? -4.366 -12.777 -4.779 1.00 77.38 82 THR A CA 1
ATOM 645 C C . THR A 1 82 ? -5.664 -11.994 -4.566 1.00 77.38 82 THR A C 1
ATOM 647 O O . THR A 1 82 ? -6.559 -12.069 -5.399 1.00 77.38 82 THR A O 1
ATOM 650 N N . ALA A 1 83 ? -5.771 -11.202 -3.495 1.00 73.19 83 ALA A N 1
ATOM 651 C CA . ALA A 1 83 ? -6.946 -10.368 -3.236 1.00 73.19 83 ALA A CA 1
ATOM 652 C C . ALA A 1 83 ? -7.115 -9.265 -4.297 1.00 73.19 83 ALA A C 1
ATOM 654 O O . ALA A 1 83 ? -8.225 -9.043 -4.788 1.00 73.19 83 ALA A O 1
ATOM 655 N N . ILE A 1 84 ? -6.011 -8.627 -4.700 1.00 73.25 84 ILE A N 1
ATOM 656 C CA . ILE A 1 84 ? -6.002 -7.589 -5.739 1.00 73.25 84 ILE A CA 1
ATOM 657 C C . ILE A 1 84 ? -6.378 -8.175 -7.108 1.00 73.25 84 ILE A C 1
ATOM 659 O O . ILE A 1 84 ? -7.145 -7.553 -7.835 1.00 73.25 84 ILE A O 1
ATOM 663 N N . GLY A 1 85 ? -5.864 -9.357 -7.465 1.00 65.12 85 GLY A N 1
ATOM 664 C CA . GLY A 1 85 ? -6.099 -9.955 -8.786 1.00 65.12 85 GLY A CA 1
ATOM 665 C C . GLY A 1 85 ? -7.378 -10.790 -8.912 1.00 65.12 85 GLY A C 1
ATOM 666 O O . GLY A 1 85 ? -7.944 -10.863 -9.996 1.00 65.12 85 GLY A O 1
ATOM 667 N N . GLY A 1 86 ? -7.828 -11.435 -7.830 1.00 64.94 86 GLY A N 1
ATOM 668 C CA . GLY A 1 86 ? -8.910 -12.428 -7.868 1.00 64.94 86 GLY A CA 1
ATOM 669 C C . GLY A 1 86 ? -10.278 -11.936 -7.393 1.00 64.94 86 GLY A C 1
ATOM 670 O O . GLY A 1 86 ? -11.293 -12.454 -7.849 1.00 64.94 86 GLY A O 1
ATOM 671 N N . THR A 1 87 ? -10.334 -10.951 -6.485 1.00 59.75 87 THR A N 1
ATOM 672 C CA . THR A 1 87 ? -11.610 -10.460 -5.908 1.00 59.75 87 THR A CA 1
ATOM 673 C C . THR A 1 87 ? -11.975 -9.031 -6.292 1.00 59.75 87 THR A C 1
ATOM 675 O O . THR A 1 87 ? -13.091 -8.587 -6.020 1.00 59.75 87 THR A O 1
ATOM 678 N N . ALA A 1 88 ? -11.070 -8.296 -6.935 1.00 59.94 88 ALA A N 1
ATOM 679 C CA . ALA A 1 88 ? -11.382 -6.960 -7.413 1.00 59.94 88 ALA A CA 1
ATOM 680 C C . ALA A 1 88 ? -12.422 -7.040 -8.554 1.00 59.94 88 ALA A C 1
ATOM 682 O O . ALA A 1 88 ? -12.351 -7.915 -9.411 1.00 59.94 88 ALA A O 1
ATOM 683 N N . TYR A 1 89 ? -13.411 -6.142 -8.541 1.00 62.06 89 TYR A N 1
ATOM 684 C CA . TYR A 1 89 ? -14.396 -5.959 -9.621 1.00 62.06 89 TYR A CA 1
ATOM 685 C C . TYR A 1 89 ? -15.201 -7.211 -10.014 1.00 62.06 89 TYR A C 1
ATOM 687 O O . TYR A 1 89 ? -15.316 -7.538 -11.191 1.00 62.06 89 TYR A O 1
ATOM 695 N N . ASN A 1 90 ? -15.810 -7.897 -9.040 1.00 67.88 90 ASN A N 1
ATOM 696 C CA . ASN A 1 90 ? -16.754 -8.998 -9.298 1.00 67.88 90 ASN A CA 1
ATOM 697 C C . ASN A 1 90 ? -16.139 -10.180 -10.087 1.00 67.88 90 ASN A C 1
ATOM 699 O O . ASN A 1 90 ? -16.823 -10.824 -10.880 1.00 67.88 90 ASN A O 1
ATOM 703 N N . GLY A 1 91 ? -14.841 -10.447 -9.887 1.00 69.06 91 GLY A N 1
ATOM 704 C CA . GLY A 1 91 ? -14.113 -11.520 -10.576 1.00 69.06 91 GLY A CA 1
ATOM 705 C C . GLY A 1 91 ? -13.595 -11.144 -11.968 1.00 69.06 91 GLY A C 1
ATOM 706 O O . GLY A 1 91 ? -13.135 -12.018 -12.698 1.00 69.06 91 GLY A O 1
ATOM 707 N N . VAL A 1 92 ? -13.657 -9.862 -12.343 1.00 66.00 92 VAL A N 1
ATOM 708 C CA . VAL A 1 92 ? -13.100 -9.354 -13.601 1.00 66.00 92 VAL A CA 1
ATOM 709 C C . VAL A 1 92 ? -11.651 -8.920 -13.379 1.00 66.00 92 VAL A C 1
ATOM 711 O O . VAL A 1 92 ? -11.372 -7.983 -12.629 1.00 66.00 92 VAL A O 1
ATOM 714 N N . ASN A 1 93 ? -10.715 -9.583 -14.060 1.00 71.00 93 ASN A N 1
ATOM 715 C CA . ASN A 1 93 ? -9.301 -9.227 -14.023 1.00 71.00 93 ASN A CA 1
ATOM 716 C C . ASN A 1 93 ? -9.049 -7.929 -14.811 1.00 71.00 93 ASN A C 1
ATOM 718 O O . ASN A 1 93 ? -8.835 -7.954 -16.019 1.00 71.00 93 ASN A O 1
ATOM 722 N N . LEU A 1 94 ? -9.027 -6.785 -14.122 1.00 72.12 94 LEU A N 1
ATOM 723 C CA . LEU A 1 94 ? -8.765 -5.478 -14.743 1.00 72.12 94 LEU A CA 1
ATOM 724 C C . LEU A 1 94 ? -7.380 -5.335 -15.394 1.00 72.12 94 LEU A C 1
ATOM 726 O O . LEU A 1 94 ? -7.148 -4.373 -16.122 1.00 72.12 94 LEU A O 1
ATOM 730 N N . PHE A 1 95 ? -6.454 -6.247 -15.102 1.00 74.50 95 PHE A N 1
ATOM 731 C CA . PHE A 1 95 ? -5.102 -6.235 -15.654 1.00 74.50 95 PHE A CA 1
ATOM 732 C C . PHE A 1 95 ? -4.920 -7.252 -16.787 1.00 74.50 95 PHE A C 1
ATOM 734 O O . PHE A 1 95 ? -3.811 -7.394 -17.309 1.00 74.50 95 PHE A O 1
ATOM 741 N N . GLU A 1 96 ? -5.981 -7.954 -17.195 1.00 74.50 96 GLU A N 1
ATOM 742 C CA . GLU A 1 96 ? -5.949 -8.814 -18.374 1.00 74.50 96 GLU A CA 1
ATOM 743 C C . GLU A 1 96 ? -5.616 -7.983 -19.623 1.00 74.50 96 GLU A C 1
ATOM 745 O O . GLU A 1 96 ? -6.182 -6.918 -19.858 1.00 74.50 96 GLU A O 1
ATOM 750 N N . GLY A 1 97 ? -4.631 -8.433 -20.403 1.00 74.38 97 GLY A N 1
ATOM 751 C CA . GLY A 1 97 ? -4.147 -7.689 -21.569 1.00 74.38 97 GLY A CA 1
ATOM 752 C C . GLY A 1 97 ? -3.322 -6.437 -21.244 1.00 74.38 97 GLY A C 1
ATOM 753 O O . GLY A 1 97 ? -2.942 -5.716 -22.166 1.00 74.38 97 GLY A O 1
ATOM 754 N N . THR A 1 98 ? -3.005 -6.173 -19.971 1.00 78.19 98 THR A N 1
ATOM 755 C CA . THR A 1 98 ? -2.092 -5.084 -19.598 1.00 78.19 98 THR A CA 1
ATOM 756 C C . THR A 1 98 ? -0.657 -5.588 -19.477 1.00 78.19 98 THR A C 1
ATOM 758 O O . THR A 1 98 ? -0.388 -6.657 -18.928 1.00 78.19 98 THR A O 1
ATOM 761 N N . THR A 1 99 ? 0.290 -4.800 -19.978 1.00 76.44 99 THR A N 1
ATOM 762 C CA . THR A 1 99 ? 1.718 -5.022 -19.736 1.00 76.44 99 THR A CA 1
ATOM 763 C C . THR A 1 99 ? 2.111 -4.238 -18.484 1.00 76.44 99 THR A C 1
ATOM 765 O O . THR A 1 99 ? 1.805 -3.043 -18.424 1.00 76.44 99 THR A O 1
ATOM 768 N N . PRO A 1 100 ? 2.782 -4.852 -17.488 1.00 76.25 100 PRO A N 1
ATOM 769 C CA . PRO A 1 100 ? 3.265 -4.135 -16.315 1.00 76.25 100 PRO A CA 1
ATOM 770 C C . PRO A 1 100 ? 4.073 -2.904 -16.724 1.00 76.25 100 PRO A C 1
ATOM 772 O O . PRO A 1 100 ? 4.888 -2.967 -17.649 1.00 76.25 100 PRO A O 1
ATOM 775 N N . ALA A 1 101 ? 3.852 -1.786 -16.031 1.00 75.69 101 ALA A N 1
ATOM 776 C CA . ALA A 1 101 ? 4.647 -0.591 -16.258 1.00 75.69 101 ALA A CA 1
ATOM 777 C C . ALA A 1 101 ? 6.141 -0.918 -16.054 1.00 75.69 101 ALA A C 1
ATOM 779 O O . ALA A 1 101 ? 6.483 -1.659 -15.124 1.00 75.69 101 ALA A O 1
ATOM 780 N N . PRO A 1 102 ? 7.040 -0.395 -16.906 1.00 72.06 102 PRO A N 1
ATOM 781 C CA . PRO A 1 102 ? 8.470 -0.586 -16.714 1.00 72.06 102 PRO A CA 1
ATOM 782 C C . PRO A 1 102 ? 8.896 -0.003 -15.361 1.00 72.06 102 PRO A C 1
ATOM 784 O O . PRO A 1 102 ? 8.310 0.971 -14.884 1.00 72.06 102 PRO A O 1
ATOM 787 N N . ALA A 1 103 ? 9.910 -0.608 -14.736 1.00 75.00 103 ALA A N 1
ATOM 788 C CA . ALA A 1 103 ? 10.432 -0.140 -13.456 1.00 75.00 103 ALA A CA 1
ATOM 789 C C . ALA A 1 103 ? 10.763 1.360 -13.536 1.00 75.00 103 ALA A C 1
ATOM 791 O O . ALA A 1 103 ? 11.423 1.800 -14.480 1.00 75.00 103 ALA A O 1
ATOM 792 N N . GLN A 1 104 ? 10.288 2.144 -12.562 1.00 66.00 104 GLN A N 1
ATOM 793 C CA . GLN A 1 104 ? 10.597 3.569 -12.507 1.00 66.00 104 GLN A CA 1
ATOM 794 C C . GLN A 1 104 ? 12.110 3.747 -12.396 1.00 66.00 104 GLN A C 1
ATOM 796 O O . GLN A 1 104 ? 12.734 3.277 -11.443 1.00 66.00 104 GLN A O 1
ATOM 801 N N . ALA A 1 105 ? 12.678 4.427 -13.390 1.00 63.44 105 ALA A N 1
ATOM 802 C CA . ALA A 1 105 ? 14.067 4.840 -13.376 1.00 63.44 105 ALA A CA 1
ATOM 803 C C . ALA A 1 105 ? 14.308 5.705 -12.131 1.00 63.44 105 ALA A C 1
ATOM 805 O O . ALA A 1 105 ? 13.568 6.656 -11.869 1.00 63.44 105 ALA A O 1
ATOM 806 N N . SER A 1 106 ? 15.315 5.356 -11.335 1.00 66.88 106 SER A N 1
ATOM 807 C CA . SER A 1 106 ? 15.729 6.173 -10.196 1.00 66.88 106 SER A CA 1
ATOM 808 C C . SER A 1 106 ? 16.247 7.529 -10.694 1.00 66.88 106 SER A C 1
ATOM 810 O O . SER A 1 106 ? 16.681 7.655 -11.837 1.00 66.88 106 SER A O 1
ATOM 812 N N . THR A 1 107 ? 16.213 8.573 -9.858 1.00 61.09 107 THR A N 1
ATOM 813 C CA . THR A 1 107 ? 16.578 9.955 -10.246 1.00 61.09 107 THR A CA 1
ATOM 814 C C . THR A 1 107 ? 17.966 10.071 -10.903 1.00 61.09 107 THR A C 1
ATOM 816 O O . THR A 1 107 ? 18.196 10.974 -11.701 1.00 61.09 107 THR A O 1
ATOM 819 N N . SER A 1 108 ? 18.882 9.131 -10.646 1.00 62.25 108 SER A N 1
ATOM 820 C CA . SER A 1 108 ? 20.202 9.050 -11.290 1.00 62.25 108 SER A CA 1
ATOM 821 C C . SER A 1 108 ? 20.189 8.514 -12.731 1.00 62.25 108 SER A C 1
ATOM 823 O O . SER A 1 108 ? 21.133 8.752 -13.477 1.00 62.25 108 SER A O 1
ATOM 825 N N . GLN A 1 109 ? 19.138 7.809 -13.148 1.00 58.34 109 GLN A N 1
ATOM 826 C CA . GLN A 1 109 ? 18.969 7.251 -14.497 1.00 58.34 109 GLN A CA 1
ATOM 827 C C . GLN A 1 109 ? 18.221 8.205 -15.442 1.00 58.34 109 GLN A C 1
ATOM 829 O O . GLN A 1 109 ? 18.166 7.969 -16.646 1.00 58.34 109 GLN A O 1
ATOM 834 N N . GLN A 1 110 ? 17.679 9.307 -14.916 1.00 57.88 110 GLN A N 1
ATOM 835 C CA . GLN A 1 110 ? 16.924 10.311 -15.670 1.00 57.88 110 GLN A CA 1
ATOM 836 C C . GLN A 1 110 ? 17.810 11.146 -16.617 1.00 57.88 110 GLN A C 1
ATOM 838 O O . GLN A 1 110 ? 17.306 11.738 -17.565 1.00 57.88 110 GLN A O 1
ATOM 843 N N . ALA A 1 111 ? 19.130 11.137 -16.395 1.00 62.19 111 ALA A N 1
ATOM 844 C CA . ALA A 1 111 ? 20.150 11.706 -17.281 1.00 62.19 111 ALA A CA 1
ATOM 845 C C . ALA A 1 111 ? 20.829 10.649 -18.178 1.00 62.19 111 ALA A C 1
ATOM 847 O O . ALA A 1 111 ? 21.874 10.913 -18.771 1.00 62.19 111 ALA A O 1
ATOM 848 N N . SER A 1 112 ? 20.278 9.431 -18.248 1.00 70.19 112 SER A N 1
ATOM 849 C CA . SER A 1 112 ? 20.793 8.398 -19.145 1.00 70.19 112 SER A CA 1
ATOM 850 C C . SER A 1 112 ? 20.544 8.811 -20.601 1.00 70.19 112 SER A C 1
ATOM 852 O O . SER A 1 112 ? 19.447 9.274 -20.909 1.00 70.19 112 SER A O 1
ATOM 854 N N . PRO A 1 113 ? 21.494 8.603 -21.528 1.00 73.31 113 PRO A N 1
ATOM 855 C CA . PRO A 1 113 ? 21.276 8.835 -22.961 1.00 73.31 113 PRO A CA 1
ATOM 856 C C . PRO A 1 113 ? 20.128 7.994 -23.547 1.00 73.31 113 PRO A C 1
ATOM 858 O O . PRO A 1 113 ? 19.637 8.297 -24.627 1.00 73.31 113 PRO A O 1
ATOM 861 N N . PHE A 1 114 ? 19.674 6.969 -22.820 1.00 72.38 114 PHE A N 1
ATOM 862 C CA . PHE A 1 114 ? 18.505 6.152 -23.155 1.00 72.38 114 PHE A CA 1
ATOM 863 C C . PHE A 1 114 ? 17.212 6.623 -22.460 1.00 72.38 114 PHE A C 1
ATOM 865 O O . PHE A 1 114 ? 16.199 5.921 -22.486 1.00 72.38 114 PHE A O 1
ATOM 872 N N . ALA A 1 115 ? 17.221 7.785 -21.796 1.00 70.88 115 ALA A N 1
ATOM 873 C CA . ALA A 1 115 ? 16.042 8.343 -21.144 1.00 70.88 115 ALA A CA 1
ATOM 874 C C . ALA A 1 115 ? 14.934 8.595 -22.180 1.00 70.88 115 ALA A C 1
ATOM 876 O O . ALA A 1 115 ? 15.114 9.335 -23.143 1.00 70.88 115 ALA A O 1
ATOM 877 N N . GLY A 1 116 ? 13.778 7.960 -21.977 1.00 70.75 116 GLY A N 1
ATOM 878 C CA . GLY A 1 116 ? 12.633 8.044 -22.889 1.00 70.75 116 GLY A CA 1
ATOM 879 C C . GLY A 1 116 ? 12.584 6.959 -23.970 1.00 70.75 116 GLY A C 1
ATOM 880 O O . GLY A 1 116 ? 11.571 6.861 -24.662 1.00 70.75 116 GLY A O 1
ATOM 881 N N . GLN A 1 117 ? 13.606 6.105 -24.089 1.00 75.00 117 GLN A N 1
ATOM 882 C CA . GLN A 1 117 ? 13.552 4.951 -24.984 1.00 75.00 117 GLN A CA 1
ATOM 883 C C . GLN A 1 117 ? 12.787 3.792 -24.328 1.00 75.00 117 GLN A C 1
ATOM 885 O O . GLN A 1 117 ? 12.939 3.512 -23.136 1.00 75.00 117 GLN A O 1
ATOM 890 N N . LYS A 1 118 ? 11.918 3.120 -25.096 1.00 71.50 118 LYS A N 1
ATOM 891 C CA . LYS A 1 118 ? 11.162 1.965 -24.589 1.00 71.50 118 LYS A CA 1
ATOM 892 C C . LYS A 1 118 ? 12.133 0.808 -24.308 1.00 71.50 118 LYS A C 1
ATOM 894 O O . LYS A 1 118 ? 12.955 0.516 -25.168 1.00 71.50 118 LYS A O 1
ATOM 899 N N . PRO A 1 119 ? 12.002 0.079 -23.183 1.00 75.38 119 PRO A N 1
ATOM 900 C CA . PRO A 1 119 ? 12.921 -1.017 -22.851 1.00 75.38 119 PRO A CA 1
ATOM 901 C C . PRO A 1 119 ? 12.985 -2.162 -23.874 1.00 75.38 119 PRO A C 1
ATOM 903 O O . PRO A 1 119 ? 13.968 -2.889 -23.904 1.00 75.38 119 PRO A O 1
ATOM 906 N N . GLY A 1 120 ? 11.935 -2.348 -24.681 1.00 77.12 120 GLY A N 1
ATOM 907 C CA . GLY A 1 120 ? 11.874 -3.360 -25.743 1.00 77.12 120 GLY A CA 1
ATOM 908 C C . GLY A 1 120 ? 12.103 -2.808 -27.152 1.00 77.12 120 GLY A C 1
ATOM 909 O O . GLY A 1 120 ? 11.742 -3.473 -28.117 1.00 77.12 120 GLY A O 1
ATOM 910 N N . ASP A 1 121 ? 12.604 -1.579 -27.282 1.00 82.50 121 ASP A N 1
ATOM 911 C CA . ASP A 1 121 ? 12.937 -0.995 -28.580 1.00 82.50 121 ASP A CA 1
ATOM 912 C C . ASP A 1 121 ? 14.209 -1.649 -29.142 1.00 82.50 121 ASP A C 1
ATOM 914 O O . ASP A 1 121 ? 15.245 -1.664 -28.480 1.00 82.50 121 ASP A O 1
ATOM 918 N N . ALA A 1 122 ? 14.134 -2.185 -30.365 1.00 80.06 122 ALA A N 1
ATOM 919 C CA . ALA A 1 122 ? 15.288 -2.764 -31.058 1.00 80.06 122 ALA A CA 1
ATOM 920 C C . ALA A 1 122 ? 16.334 -1.698 -31.444 1.00 80.06 122 ALA A C 1
ATOM 922 O O . ALA A 1 122 ? 17.463 -2.041 -31.794 1.00 80.06 122 ALA A O 1
ATOM 923 N N . GLY A 1 123 ? 15.974 -0.414 -31.344 1.00 82.75 123 GLY A N 1
ATOM 924 C CA . GLY A 1 123 ? 16.844 0.709 -31.654 1.00 82.75 123 GLY A CA 1
ATOM 925 C C . GLY A 1 123 ? 16.934 0.984 -33.154 1.00 82.75 123 GLY A C 1
ATOM 926 O O . GLY A 1 123 ? 16.141 0.495 -33.958 1.00 82.75 123 GLY A O 1
ATOM 927 N N . VAL A 1 124 ? 17.904 1.815 -33.532 1.00 83.25 124 VAL A N 1
ATOM 928 C CA . VAL A 1 124 ? 18.167 2.179 -34.929 1.00 83.25 124 VAL A CA 1
ATOM 929 C C . VAL A 1 124 ? 19.284 1.289 -35.470 1.00 83.25 124 VAL A C 1
ATOM 931 O O . VAL A 1 124 ? 20.369 1.246 -34.891 1.00 83.25 124 VAL A O 1
ATOM 934 N N . ASP A 1 125 ? 19.040 0.605 -36.589 1.00 83.69 125 ASP A N 1
ATOM 935 C CA . ASP A 1 125 ? 20.073 -0.165 -37.286 1.00 83.69 125 ASP A CA 1
ATOM 936 C C . ASP A 1 125 ? 21.081 0.777 -37.964 1.00 83.69 125 ASP A C 1
ATOM 938 O O . ASP A 1 125 ? 20.750 1.528 -38.884 1.00 83.69 125 ASP A O 1
ATOM 942 N N . ILE A 1 126 ? 22.329 0.730 -37.497 1.00 82.44 126 ILE A N 1
ATOM 943 C CA . ILE A 1 126 ? 23.445 1.548 -37.989 1.00 82.44 126 ILE A CA 1
ATOM 944 C C . ILE A 1 126 ? 24.385 0.781 -38.929 1.00 82.44 126 ILE A C 1
ATOM 946 O O . ILE A 1 126 ? 25.441 1.301 -39.290 1.00 82.44 126 ILE A O 1
ATOM 950 N N . SER A 1 127 ? 24.020 -0.426 -39.369 1.00 83.56 127 SER A N 1
ATOM 951 C CA . SER A 1 127 ? 24.856 -1.261 -40.249 1.00 83.56 127 SER A CA 1
ATOM 952 C C . SER A 1 127 ? 25.241 -0.538 -41.547 1.00 83.56 127 SER A C 1
ATOM 954 O O . SER A 1 127 ? 26.381 -0.624 -42.001 1.00 83.56 127 SER A O 1
ATOM 956 N N . ASN A 1 128 ? 24.329 0.270 -42.097 1.00 79.88 128 ASN A N 1
ATOM 957 C CA . ASN A 1 128 ? 24.565 1.037 -43.325 1.00 79.88 128 ASN A CA 1
ATOM 958 C C . ASN A 1 128 ? 25.356 2.339 -43.108 1.00 79.88 128 ASN A C 1
ATOM 960 O O . ASN A 1 128 ? 25.837 2.927 -44.076 1.00 79.88 128 ASN A O 1
ATOM 964 N N . LEU A 1 129 ? 25.510 2.798 -41.860 1.00 76.69 129 LEU A N 1
ATOM 965 C CA . LEU A 1 129 ? 26.249 4.023 -41.543 1.00 76.69 129 LEU A CA 1
ATOM 966 C C . LEU A 1 129 ? 27.763 3.804 -41.655 1.00 76.69 129 LEU A C 1
ATOM 968 O O . LEU A 1 129 ? 28.486 4.665 -42.151 1.00 76.69 129 LEU A O 1
ATOM 972 N N . PHE A 1 130 ? 28.249 2.637 -41.228 1.00 71.44 130 PHE A N 1
ATOM 973 C CA . PHE A 1 130 ? 29.681 2.337 -41.220 1.00 71.44 130 PHE A CA 1
ATOM 974 C C . PHE A 1 130 ? 30.257 2.014 -42.599 1.00 71.44 130 PHE A C 1
ATOM 976 O O . PHE A 1 130 ? 31.456 2.184 -42.790 1.00 71.44 130 PHE A O 1
ATOM 983 N N . GLY A 1 131 ? 29.437 1.587 -43.561 1.00 70.50 131 GLY A N 1
ATOM 984 C CA . GLY A 1 131 ? 29.898 1.369 -44.935 1.00 70.50 131 GLY A CA 1
ATOM 985 C C . GLY A 1 131 ? 30.308 2.682 -45.605 1.00 70.50 131 GLY A C 1
ATOM 986 O O . GLY A 1 131 ? 31.458 2.865 -45.984 1.00 70.50 131 GLY A O 1
ATOM 987 N N . SER A 1 132 ? 29.385 3.642 -45.669 1.00 68.25 132 SER A N 1
ATOM 988 C CA . SER A 1 132 ? 29.591 4.916 -46.370 1.00 68.25 132 SER A CA 1
ATOM 989 C C . SER A 1 132 ? 30.503 5.898 -45.623 1.00 68.25 132 SER A C 1
ATOM 991 O O . SER A 1 132 ? 31.301 6.604 -46.247 1.00 68.25 132 SER A O 1
ATOM 993 N N . ALA A 1 133 ? 30.426 5.942 -44.288 1.00 70.06 133 ALA A N 1
ATOM 994 C CA . ALA A 1 133 ? 31.256 6.840 -43.486 1.00 70.06 133 ALA A CA 1
ATOM 995 C C . ALA A 1 133 ? 32.728 6.404 -43.450 1.00 70.06 133 ALA A C 1
ATOM 997 O O . ALA A 1 133 ? 33.613 7.259 -43.450 1.00 70.06 133 ALA A O 1
ATOM 998 N N . ARG A 1 134 ? 33.005 5.090 -43.457 1.00 70.25 134 ARG A N 1
ATOM 999 C CA . ARG A 1 134 ? 34.377 4.565 -43.471 1.00 70.25 134 ARG A CA 1
ATOM 1000 C C . ARG A 1 134 ? 35.077 4.890 -44.782 1.00 70.25 134 ARG A C 1
ATOM 1002 O O . ARG A 1 134 ? 36.193 5.386 -44.737 1.00 70.25 134 ARG A O 1
ATOM 1009 N N . ASP A 1 135 ? 34.415 4.681 -45.916 1.00 73.69 135 ASP A N 1
ATOM 1010 C CA . ASP A 1 135 ? 35.012 4.954 -47.227 1.00 73.69 135 ASP A CA 1
ATOM 1011 C C . ASP A 1 135 ? 35.275 6.461 -47.422 1.00 73.69 135 ASP A C 1
ATOM 1013 O O . ASP A 1 135 ? 36.299 6.856 -47.977 1.00 73.69 135 ASP A O 1
ATOM 1017 N N . SER A 1 136 ? 34.408 7.319 -46.870 1.00 74.19 136 SER A N 1
ATOM 1018 C CA . SER A 1 136 ? 34.595 8.779 -46.884 1.00 74.19 136 SER A CA 1
ATOM 1019 C C . SER A 1 136 ? 35.738 9.241 -45.969 1.00 74.19 136 SER A C 1
ATOM 1021 O O . SER A 1 136 ? 36.492 10.150 -46.316 1.00 74.19 136 SER A O 1
ATOM 1023 N N . TRP A 1 137 ? 35.883 8.621 -44.793 1.00 74.88 137 TRP A N 1
ATOM 1024 C CA . TRP A 1 137 ? 36.958 8.929 -43.848 1.00 74.88 137 TRP A CA 1
ATOM 1025 C C . TRP A 1 137 ? 38.313 8.414 -44.339 1.00 74.88 137 TRP A C 1
ATOM 1027 O O . TRP A 1 137 ? 39.314 9.114 -44.202 1.00 74.88 137 TRP A O 1
ATOM 1037 N N . ASP A 1 138 ? 38.354 7.214 -44.921 1.00 77.31 138 ASP A N 1
ATOM 1038 C CA . ASP A 1 138 ? 39.572 6.612 -45.471 1.00 77.31 138 ASP A CA 1
ATOM 1039 C C . ASP A 1 138 ? 40.099 7.448 -46.644 1.00 77.31 138 ASP A C 1
ATOM 1041 O O . ASP A 1 138 ? 41.270 7.817 -46.646 1.00 77.31 138 ASP A O 1
ATOM 1045 N N . ALA A 1 139 ? 39.208 7.888 -47.543 1.00 76.50 139 ALA A N 1
ATOM 1046 C CA . ALA A 1 139 ? 39.544 8.809 -48.630 1.00 76.50 139 ALA A CA 1
ATOM 1047 C C . ALA A 1 139 ? 40.082 10.164 -48.129 1.00 76.50 139 ALA A C 1
ATOM 1049 O O . ALA A 1 139 ? 41.046 10.704 -48.673 1.00 76.50 139 ALA A O 1
ATOM 1050 N N . HIS A 1 140 ? 39.491 10.721 -47.067 1.00 73.69 140 HIS A N 1
ATOM 1051 C CA . HIS A 1 140 ? 39.973 11.972 -46.477 1.00 73.69 140 HIS A CA 1
ATOM 1052 C C . HIS A 1 140 ? 41.329 11.790 -45.770 1.00 73.69 140 HIS A C 1
ATOM 1054 O O . HIS A 1 140 ? 42.193 12.663 -45.835 1.00 73.69 140 HIS A O 1
ATOM 1060 N N . MET A 1 141 ? 41.552 10.653 -45.106 1.00 75.81 141 MET A N 1
ATOM 1061 C CA . MET A 1 141 ? 42.818 10.352 -44.432 1.00 75.81 141 MET A CA 1
ATOM 1062 C C . MET A 1 141 ? 43.947 10.027 -45.415 1.00 75.81 141 MET A C 1
ATOM 1064 O O . MET A 1 141 ? 45.091 10.412 -45.161 1.00 75.81 141 MET A O 1
ATOM 1068 N N . SER A 1 142 ? 43.653 9.374 -46.542 1.00 72.44 142 SER A N 1
ATOM 1069 C CA . SER A 1 142 ? 44.631 9.158 -47.611 1.00 72.44 142 SER A CA 1
ATOM 1070 C C . SER A 1 142 ? 45.056 10.477 -48.259 1.00 72.44 142 SER A C 1
ATOM 1072 O O . SER A 1 142 ? 46.252 10.725 -48.390 1.00 72.44 142 SER A O 1
ATOM 1074 N N . ASP A 1 143 ? 44.108 11.376 -48.543 1.00 72.69 143 ASP A N 1
ATOM 1075 C CA . ASP A 1 143 ? 44.382 12.686 -49.159 1.00 72.69 143 ASP A CA 1
ATOM 1076 C C . ASP A 1 143 ? 45.169 13.631 -48.217 1.00 72.69 143 ASP A C 1
ATOM 1078 O O . ASP A 1 143 ? 45.935 14.490 -48.652 1.00 72.69 143 ASP A O 1
ATOM 1082 N N . VAL A 1 144 ? 45.045 13.458 -46.895 1.00 75.00 144 VAL A N 1
ATOM 1083 C CA . VAL A 1 144 ? 45.879 14.159 -45.896 1.00 75.00 144 VAL A CA 1
ATOM 1084 C C . VAL A 1 144 ? 47.289 13.565 -45.803 1.00 75.00 144 VAL A C 1
ATOM 1086 O O . VAL A 1 144 ? 48.246 14.294 -45.533 1.00 75.00 144 VAL A O 1
ATOM 1089 N N . LYS A 1 145 ? 47.443 12.257 -46.030 1.00 70.19 145 LYS A N 1
ATOM 1090 C CA . LYS A 1 145 ? 48.741 11.570 -45.982 1.00 70.19 145 LYS A CA 1
ATOM 1091 C C . LYS A 1 145 ? 49.597 11.850 -47.219 1.00 70.19 145 LYS A C 1
ATOM 1093 O O . LYS A 1 145 ? 50.811 11.912 -47.084 1.00 70.19 145 LYS A O 1
ATOM 1098 N N . GLU A 1 146 ? 48.978 12.053 -48.381 1.00 66.44 146 GLU A N 1
ATOM 1099 C CA . GLU A 1 146 ? 49.671 12.396 -49.634 1.00 66.44 146 GLU A CA 1
ATOM 1100 C C . GLU A 1 146 ? 50.126 13.865 -49.710 1.00 66.44 146 GLU A C 1
ATOM 1102 O O . GLU A 1 146 ? 50.987 14.201 -50.519 1.00 66.44 146 GLU A O 1
ATOM 1107 N N . ARG A 1 147 ? 49.591 14.749 -48.855 1.00 58.62 147 ARG A N 1
ATOM 1108 C CA . ARG A 1 147 ? 50.000 16.166 -48.763 1.00 58.62 147 ARG A CA 1
ATOM 1109 C C . ARG A 1 147 ? 51.100 16.447 -47.724 1.00 58.62 147 ARG A C 1
ATOM 1111 O O . ARG A 1 147 ? 51.339 17.612 -47.402 1.00 58.62 147 ARG A O 1
ATOM 1118 N N . LYS A 1 148 ? 51.757 15.412 -47.197 1.00 49.28 148 LYS A N 1
ATOM 1119 C CA . LYS A 1 148 ? 52.964 15.504 -46.357 1.00 49.28 148 LYS A CA 1
ATOM 1120 C C . LYS A 1 148 ? 54.158 14.898 -47.075 1.00 49.28 148 LYS A C 1
ATOM 1122 O O . LYS A 1 148 ? 55.261 15.451 -46.880 1.00 49.28 148 LYS A O 1
#